Protein AF-A0A967JQF3-F1 (afdb_monomer)

Structure (mmCIF, N/CA/C/O backbone):
data_AF-A0A967JQF3-F1
#
_entry.id   AF-A0A967JQF3-F1
#
loop_
_atom_site.group_PDB
_atom_site.id
_atom_site.type_symbol
_atom_site.label_atom_id
_atom_site.label_alt_id
_atom_site.label_comp_id
_atom_site.label_asym_id
_atom_site.label_entity_id
_atom_site.label_seq_id
_atom_site.pdbx_PDB_ins_code
_atom_site.Cartn_x
_atom_site.Cartn_y
_atom_site.Cartn_z
_atom_site.occupancy
_atom_site.B_iso_or_equiv
_atom_site.auth_seq_id
_atom_site.auth_comp_id
_atom_site.auth_asym_id
_atom_site.auth_atom_id
_atom_site.pdbx_PDB_model_num
ATOM 1 N N . MET A 1 1 ? -4.833 -4.302 21.000 1.00 71.00 1 MET A N 1
ATOM 2 C CA . MET A 1 1 ? -5.487 -5.601 20.724 1.00 71.00 1 MET A CA 1
ATOM 3 C C . MET A 1 1 ? -6.341 -5.585 19.459 1.00 71.00 1 MET A C 1
ATOM 5 O O . MET A 1 1 ? -6.114 -6.437 18.610 1.00 71.00 1 MET A O 1
ATOM 9 N N . LEU A 1 2 ? -7.309 -4.664 19.294 1.00 80.38 2 LEU A N 1
ATOM 10 C CA . LEU A 1 2 ? -8.154 -4.647 18.082 1.00 80.38 2 LEU A CA 1
ATOM 11 C C . LEU A 1 2 ? -7.332 -4.408 16.797 1.00 80.38 2 LEU A C 1
ATOM 13 O O . LEU A 1 2 ? -7.589 -5.034 15.773 1.00 80.38 2 LEU A O 1
ATOM 17 N N . GLY A 1 3 ? -6.305 -3.553 16.871 1.00 83.56 3 GLY A N 1
ATOM 18 C CA . GLY A 1 3 ? -5.425 -3.252 15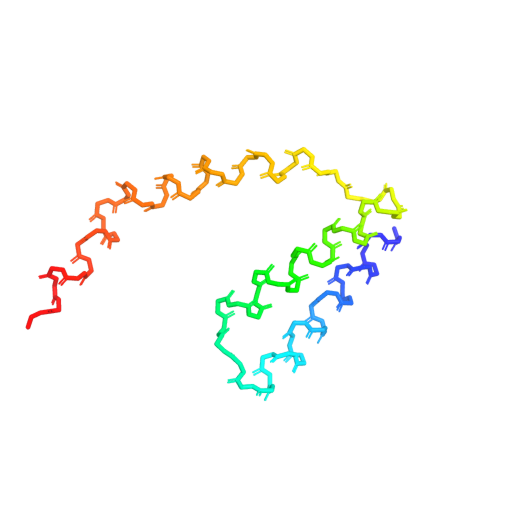.739 1.00 83.56 3 GLY A CA 1
ATOM 19 C C . GLY A 1 3 ? -4.514 -4.401 15.320 1.00 83.56 3 GLY A C 1
ATOM 20 O O . GLY A 1 3 ? -4.377 -4.647 14.124 1.00 83.56 3 GLY A O 1
ATOM 21 N N . GLU A 1 4 ? -3.950 -5.153 16.267 1.00 87.81 4 GLU A N 1
ATOM 22 C CA . GLU A 1 4 ? -3.166 -6.353 15.947 1.00 87.81 4 GLU A CA 1
ATOM 23 C C . GLU A 1 4 ? -4.031 -7.459 15.324 1.00 87.81 4 GLU A C 1
ATOM 25 O O . GLU A 1 4 ? -3.586 -8.160 14.417 1.00 87.81 4 GLU A O 1
ATOM 30 N N . GLY A 1 5 ? -5.287 -7.593 15.762 1.00 90.19 5 GLY A N 1
ATOM 31 C CA . GLY A 1 5 ? -6.238 -8.509 15.129 1.00 90.19 5 GLY A CA 1
ATOM 32 C C . GLY A 1 5 ? -6.542 -8.108 13.685 1.00 90.19 5 GLY A C 1
ATOM 33 O O . GLY A 1 5 ? -6.513 -8.950 12.787 1.00 90.19 5 GLY A O 1
ATOM 34 N N . LEU A 1 6 ? -6.771 -6.814 13.445 1.00 89.06 6 LEU A N 1
ATOM 35 C CA . LEU A 1 6 ? -7.049 -6.276 12.113 1.00 89.06 6 LEU A CA 1
ATOM 36 C C . LEU A 1 6 ? -5.860 -6.455 11.154 1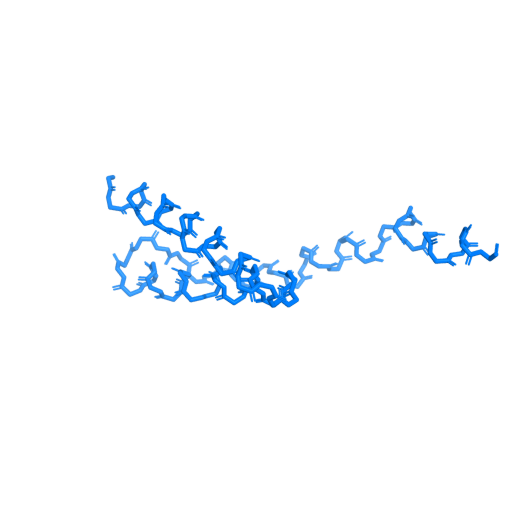.00 89.06 6 LEU A C 1
ATOM 38 O O . LEU A 1 6 ? -6.065 -6.803 9.991 1.00 89.06 6 LEU A O 1
ATOM 42 N N . SER A 1 7 ? -4.624 -6.259 11.627 1.00 89.62 7 SER A N 1
ATOM 43 C CA . SER A 1 7 ? -3.425 -6.418 10.794 1.00 89.62 7 SER A CA 1
ATOM 44 C C . SER A 1 7 ? -3.170 -7.877 10.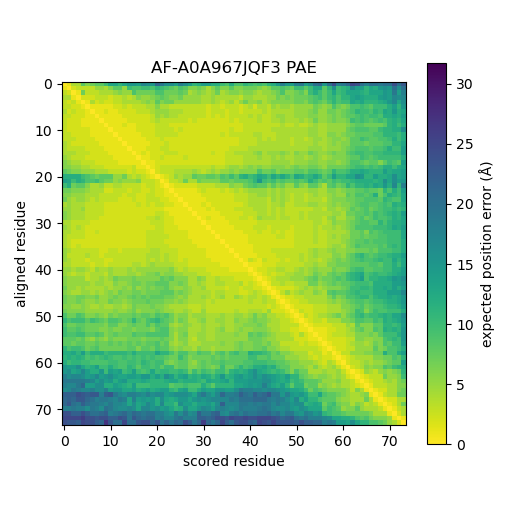407 1.00 89.62 7 SER A C 1
ATOM 46 O O . SER A 1 7 ? -2.847 -8.151 9.247 1.00 89.62 7 SER A O 1
ATOM 48 N N . LEU A 1 8 ? -3.389 -8.823 11.327 1.00 93.00 8 LEU A N 1
ATOM 49 C CA . LEU A 1 8 ? -3.301 -10.255 11.029 1.00 93.00 8 LEU A CA 1
ATOM 50 C C . LEU A 1 8 ? -4.362 -10.676 9.997 1.00 93.00 8 LEU A C 1
ATOM 52 O O . LEU A 1 8 ? -4.077 -11.439 9.072 1.00 93.00 8 LEU A O 1
ATOM 56 N N . LEU A 1 9 ? -5.577 -10.136 10.128 1.00 93.88 9 LEU A N 1
ATOM 57 C CA . LEU A 1 9 ? -6.687 -10.398 9.211 1.00 93.88 9 LEU A CA 1
ATOM 58 C C . LEU A 1 9 ? -6.392 -9.825 7.813 1.00 93.88 9 LEU A C 1
ATOM 60 O O . LEU A 1 9 ? -6.595 -10.513 6.813 1.00 93.88 9 LEU A O 1
ATOM 64 N N . MET A 1 10 ? -5.824 -8.616 7.733 1.00 93.94 10 MET A N 1
ATOM 65 C CA . MET A 1 10 ? -5.389 -8.008 6.469 1.00 93.94 10 MET A CA 1
ATOM 66 C C . MET A 1 10 ? -4.349 -8.870 5.747 1.00 93.94 10 MET A C 1
ATOM 68 O O . MET A 1 10 ? -4.433 -9.051 4.529 1.00 93.94 10 MET A O 1
ATOM 72 N N . PHE A 1 11 ? -3.387 -9.427 6.488 1.00 93.94 11 PHE A N 1
ATOM 73 C CA . PHE A 1 11 ? -2.378 -10.326 5.932 1.00 93.94 11 PHE A CA 1
ATOM 74 C C . PHE A 1 11 ? -3.016 -11.591 5.346 1.00 93.94 11 PHE A C 1
ATOM 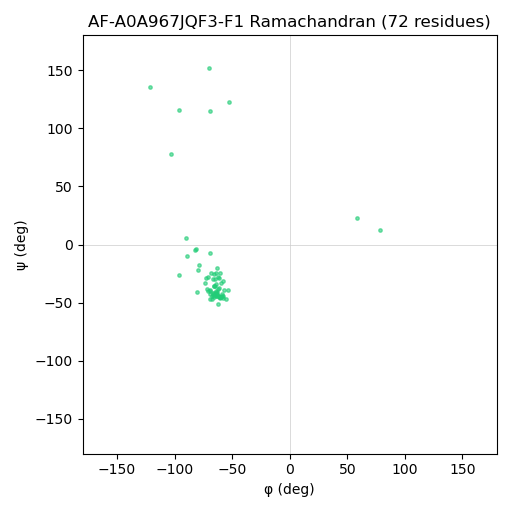76 O O . PHE A 1 11 ? -2.802 -11.898 4.173 1.00 93.94 11 PHE A O 1
ATOM 83 N N . ALA A 1 12 ? -3.867 -12.273 6.119 1.00 94.94 12 ALA A N 1
ATOM 84 C CA . ALA A 1 12 ? -4.555 -13.481 5.668 1.00 94.94 12 ALA A CA 1
ATOM 85 C C . ALA A 1 12 ? -5.426 -13.232 4.423 1.00 94.94 12 ALA A C 1
ATOM 87 O O . ALA A 1 12 ? -5.370 -14.006 3.465 1.00 94.94 12 ALA A O 1
ATOM 88 N N . VAL A 1 13 ? -6.184 -12.129 4.400 1.00 94.00 13 VAL A N 1
ATOM 89 C CA . VAL A 1 13 ? -7.011 -11.752 3.242 1.00 94.00 13 VAL A CA 1
ATOM 90 C C . VAL A 1 13 ? -6.144 -11.469 2.023 1.00 94.00 13 VAL A C 1
ATOM 92 O O . VAL A 1 13 ? -6.439 -11.964 0.941 1.00 94.00 13 VAL A O 1
ATOM 95 N N . THR A 1 14 ? -5.048 -10.730 2.187 1.00 93.25 14 THR A N 1
ATOM 96 C CA . THR A 1 14 ? -4.137 -10.422 1.078 1.00 93.25 14 THR A CA 1
ATOM 97 C C . THR A 1 14 ? -3.526 -11.696 0.497 1.00 93.25 14 THR A C 1
ATOM 99 O O . THR A 1 14 ? -3.550 -11.877 -0.718 1.00 93.25 14 THR A O 1
ATOM 102 N N . CYS A 1 15 ? -3.059 -12.624 1.339 1.00 93.50 15 CYS A N 1
ATOM 103 C CA . CYS A 1 15 ? -2.583 -13.932 0.886 1.00 93.50 15 CYS A CA 1
ATOM 104 C C . CYS A 1 15 ? -3.666 -14.702 0.116 1.00 93.50 15 CYS A C 1
ATOM 106 O O . CYS A 1 15 ? -3.385 -15.229 -0.958 1.00 93.50 15 CYS A O 1
ATOM 108 N N . GLY A 1 16 ? -4.904 -14.717 0.617 1.00 93.88 16 GLY A N 1
ATOM 109 C CA . GLY A 1 16 ? -6.033 -15.339 -0.077 1.00 93.88 16 GLY A CA 1
ATOM 110 C C . GLY A 1 16 ? -6.296 -14.725 -1.455 1.00 93.88 16 GLY A C 1
ATOM 111 O O . GLY A 1 16 ? -6.449 -15.454 -2.433 1.00 93.88 16 GLY A O 1
ATOM 112 N N . VAL A 1 17 ? -6.283 -13.393 -1.562 1.00 92.12 17 VAL A N 1
ATOM 113 C CA . VAL A 1 17 ? -6.507 -12.681 -2.833 1.00 92.12 17 VAL A CA 1
ATOM 114 C C . VAL A 1 17 ? -5.381 -12.942 -3.835 1.00 92.12 17 VAL A C 1
ATOM 116 O O . VAL A 1 17 ? -5.645 -13.079 -5.028 1.00 92.12 17 VAL A O 1
ATOM 119 N N . LEU A 1 18 ? -4.134 -13.066 -3.378 1.00 92.62 18 LEU A N 1
ATOM 120 C CA . LEU A 1 18 ? -3.005 -13.383 -4.257 1.00 92.62 18 LEU A CA 1
ATOM 121 C C . LEU A 1 18 ? -3.120 -14.784 -4.872 1.00 92.62 18 LEU A C 1
ATOM 123 O O . LEU A 1 18 ? -2.777 -14.964 -6.039 1.00 92.62 18 LEU A O 1
ATOM 127 N N . ILE A 1 19 ? -3.656 -15.756 -4.130 1.00 93.31 19 ILE A N 1
ATOM 128 C CA . ILE A 1 19 ? -3.873 -17.123 -4.633 1.00 93.31 19 ILE A CA 1
ATOM 129 C C . ILE A 1 19 ? -4.928 -17.150 -5.755 1.00 93.31 19 ILE A C 1
ATOM 131 O O . ILE A 1 19 ? -4.865 -18.012 -6.628 1.00 93.31 19 ILE A O 1
ATOM 135 N N . LEU A 1 20 ? -5.851 -16.180 -5.797 1.00 89.31 20 LEU A N 1
ATOM 136 C CA . LEU A 1 20 ? -6.845 -16.051 -6.873 1.00 89.31 20 LEU A CA 1
ATOM 137 C C . LEU A 1 20 ? -6.238 -15.635 -8.228 1.00 89.31 20 LEU A C 1
ATOM 139 O O . LEU A 1 20 ? -6.951 -15.633 -9.228 1.00 89.31 20 LEU A O 1
ATOM 143 N N . GLY A 1 21 ? -4.947 -15.286 -8.287 1.00 85.12 21 GLY A N 1
ATOM 144 C CA . GLY A 1 21 ? -4.236 -15.024 -9.544 1.00 85.12 21 GLY A CA 1
ATOM 145 C C . GLY A 1 21 ? -4.502 -13.651 -10.175 1.00 85.12 21 GLY A C 1
ATOM 146 O O . GLY A 1 21 ? -4.124 -13.424 -11.323 1.00 85.12 21 GLY A O 1
ATOM 147 N N . TYR A 1 22 ? -5.127 -12.718 -9.449 1.00 85.75 22 TYR A N 1
ATOM 148 C CA . TYR A 1 22 ? -5.288 -11.332 -9.902 1.00 85.75 22 TYR A CA 1
ATOM 149 C C . TYR A 1 22 ? -3.948 -10.573 -9.902 1.00 85.75 22 TYR A C 1
ATOM 151 O O . TYR A 1 22 ? -3.076 -10.877 -9.081 1.00 85.75 22 TYR A O 1
ATOM 159 N N . PRO A 1 23 ? -3.773 -9.554 -10.772 1.00 90.06 23 PRO A N 1
ATOM 160 C CA . PRO A 1 23 ? -2.541 -8.774 -10.827 1.00 90.06 23 PRO A CA 1
ATOM 161 C C . PRO A 1 23 ? -2.143 -8.223 -9.450 1.00 90.06 23 PRO A C 1
ATOM 163 O O . PRO A 1 23 ? -2.893 -7.478 -8.815 1.00 90.06 23 PRO A O 1
ATOM 166 N N . VAL A 1 24 ? -0.932 -8.580 -9.011 1.00 90.88 24 VAL A N 1
ATOM 167 C CA . VAL A 1 24 ? -0.435 -8.398 -7.634 1.00 90.88 24 VAL A CA 1
ATOM 168 C C . VAL A 1 24 ? -0.551 -6.951 -7.144 1.00 90.88 24 VAL A C 1
ATOM 170 O O . VAL A 1 24 ? -0.929 -6.720 -5.997 1.00 90.88 24 VAL A O 1
ATOM 173 N N . ALA A 1 25 ? -0.279 -5.973 -8.015 1.00 90.88 25 ALA A N 1
ATOM 174 C CA . ALA A 1 25 ? -0.343 -4.554 -7.672 1.00 90.88 25 ALA A CA 1
ATOM 175 C C . ALA A 1 25 ? -1.750 -4.117 -7.228 1.00 90.88 25 ALA A C 1
ATOM 177 O O . ALA A 1 25 ? -1.893 -3.447 -6.205 1.00 90.88 25 ALA A O 1
ATOM 178 N N . PHE A 1 26 ? -2.792 -4.534 -7.954 1.00 89.75 26 PHE A N 1
ATOM 179 C CA . PHE A 1 26 ? -4.176 -4.207 -7.605 1.00 89.75 26 PHE A CA 1
ATOM 180 C C . PHE A 1 26 ? -4.638 -4.965 -6.365 1.00 89.75 26 PHE A C 1
ATOM 182 O O . PHE A 1 26 ? -5.318 -4.385 -5.522 1.00 89.75 26 PHE A O 1
ATOM 189 N N . SER A 1 27 ? -4.225 -6.223 -6.217 1.00 93.06 27 SER A N 1
ATOM 190 C CA . SER A 1 27 ? -4.539 -7.036 -5.040 1.00 93.06 27 SER A CA 1
ATOM 191 C C . SER A 1 27 ? -3.993 -6.413 -3.752 1.00 93.06 27 SER A C 1
ATOM 193 O O . SER A 1 27 ? -4.735 -6.285 -2.781 1.00 93.06 27 SER A O 1
ATOM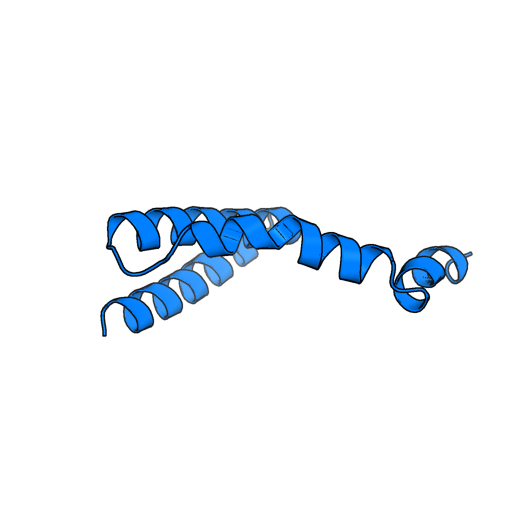 195 N N . LEU A 1 28 ? -2.732 -5.964 -3.759 1.00 92.50 28 LEU A N 1
ATOM 196 C CA . LEU A 1 28 ? -2.092 -5.313 -2.610 1.00 92.50 28 LEU A CA 1
ATOM 197 C C . LEU A 1 28 ? -2.675 -3.927 -2.320 1.00 92.50 28 LEU A C 1
ATOM 199 O O . LEU A 1 28 ? -2.979 -3.615 -1.170 1.00 92.50 28 LEU A O 1
ATOM 203 N N . ALA A 1 29 ? -2.837 -3.090 -3.348 1.00 91.69 29 ALA A N 1
ATOM 204 C CA . ALA A 1 29 ? -3.380 -1.745 -3.168 1.00 91.69 29 ALA A CA 1
ATOM 205 C C . ALA A 1 29 ? -4.845 -1.787 -2.706 1.00 91.69 29 ALA A C 1
ATOM 207 O O . ALA A 1 29 ? -5.233 -1.041 -1.809 1.00 91.69 29 ALA A O 1
ATOM 208 N N . GLY A 1 30 ? -5.645 -2.682 -3.291 1.00 92.88 30 GLY A N 1
ATOM 209 C CA . GLY A 1 30 ? -7.057 -2.858 -2.971 1.00 92.88 30 GLY A CA 1
ATOM 210 C C . GLY A 1 30 ? -7.282 -3.413 -1.567 1.00 92.88 30 GLY A C 1
ATOM 211 O O . GLY A 1 30 ? -8.084 -2.845 -0.825 1.00 92.88 30 GLY A O 1
ATOM 212 N N . SER A 1 31 ? -6.557 -4.467 -1.164 1.00 93.88 31 SER A N 1
ATOM 213 C CA . SER A 1 31 ? -6.678 -5.005 0.197 1.00 93.88 31 SER A CA 1
ATOM 214 C C . SER A 1 31 ? -6.223 -3.984 1.245 1.00 93.88 31 SER A C 1
ATOM 216 O O . SER A 1 31 ? -6.926 -3.779 2.234 1.00 93.88 31 SER A O 1
ATOM 218 N N . ALA A 1 32 ? -5.123 -3.264 0.999 1.00 91.62 32 ALA A N 1
ATOM 219 C CA . ALA A 1 32 ? -4.643 -2.216 1.899 1.00 91.62 32 ALA A CA 1
ATOM 220 C C . ALA A 1 32 ? -5.638 -1.048 2.035 1.00 91.62 32 ALA A C 1
ATOM 222 O O . ALA A 1 32 ? -5.897 -0.597 3.149 1.00 91.62 32 ALA A O 1
ATOM 223 N N . LEU A 1 33 ? -6.235 -0.578 0.932 1.00 93.12 33 LEU A N 1
ATOM 224 C CA . LEU A 1 33 ? -7.252 0.482 0.958 1.00 93.12 33 LEU A CA 1
ATOM 225 C C . LEU A 1 33 ? -8.539 0.038 1.664 1.00 93.12 33 LEU A C 1
ATOM 227 O O . LEU A 1 33 ? -9.074 0.789 2.479 1.00 93.12 33 LEU A O 1
ATOM 231 N N . ALA A 1 34 ? -9.020 -1.179 1.397 1.00 93.56 34 ALA A N 1
ATOM 232 C CA . ALA A 1 34 ? -10.212 -1.713 2.053 1.00 93.56 34 ALA A CA 1
ATOM 233 C C . ALA A 1 34 ? -10.021 -1.809 3.576 1.00 93.56 34 ALA A C 1
ATOM 235 O O . ALA A 1 34 ? -10.880 -1.369 4.341 1.00 93.56 34 ALA A O 1
ATOM 236 N N . PHE A 1 35 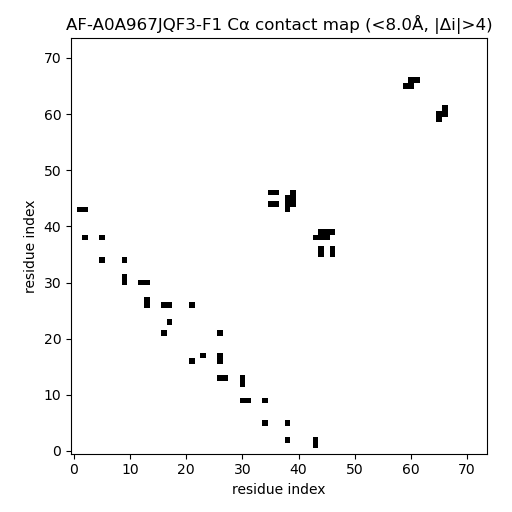? -8.869 -2.312 4.027 1.00 92.50 35 PHE A N 1
ATOM 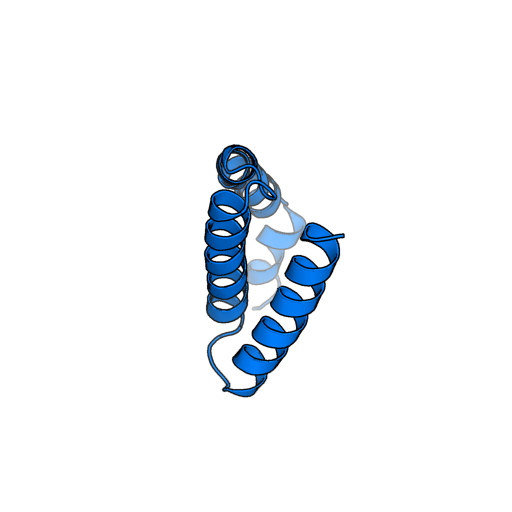237 C CA . PHE A 1 35 ? -8.553 -2.395 5.454 1.00 92.50 35 PHE A CA 1
ATOM 238 C C . PHE A 1 35 ? -8.241 -1.038 6.091 1.00 92.50 35 PHE A C 1
ATOM 240 O O . PHE A 1 35 ? -8.542 -0.857 7.268 1.00 92.50 35 PHE A O 1
ATOM 247 N N . ALA A 1 36 ? -7.712 -0.065 5.346 1.00 91.25 36 ALA A N 1
ATOM 248 C CA . ALA A 1 36 ? -7.558 1.308 5.828 1.00 91.25 36 ALA A CA 1
ATOM 249 C C . ALA A 1 36 ? -8.920 1.967 6.116 1.00 91.25 36 ALA A C 1
ATOM 251 O O . ALA A 1 36 ? -9.087 2.609 7.153 1.00 91.25 36 ALA A O 1
ATOM 252 N N . LEU A 1 37 ? -9.910 1.763 5.239 1.00 92.00 37 LEU A N 1
ATOM 253 C CA . LEU A 1 37 ? -11.282 2.241 5.449 1.00 92.00 37 LEU A CA 1
ATOM 254 C C . LEU A 1 37 ? -11.961 1.527 6.627 1.00 92.00 37 LEU A C 1
ATOM 256 O O . LEU A 1 37 ? -12.577 2.183 7.466 1.00 92.00 37 LEU A O 1
ATOM 260 N N . LEU A 1 38 ? -11.808 0.202 6.730 1.00 92.19 38 LEU A N 1
ATOM 261 C CA . LEU A 1 38 ? -12.324 -0.570 7.868 1.00 92.19 38 LEU A CA 1
ATOM 262 C C . LEU A 1 38 ? -11.661 -0.159 9.188 1.00 92.19 38 LEU A C 1
ATOM 264 O O . LEU A 1 38 ? -12.341 0.007 10.196 1.00 92.19 38 LEU A O 1
ATOM 268 N N . GLY A 1 39 ? -10.345 0.048 9.187 1.00 90.38 39 GLY A N 1
ATOM 269 C CA . GLY A 1 39 ? -9.601 0.511 10.352 1.00 90.38 39 GLY A CA 1
ATOM 270 C C . GLY A 1 39 ? -10.008 1.916 10.784 1.00 90.38 39 GLY A C 1
ATOM 271 O O . GLY A 1 39 ? -10.038 2.187 11.980 1.00 90.38 39 GLY A O 1
ATOM 272 N N . TYR A 1 40 ? -10.358 2.792 9.839 1.00 91.19 40 TYR A N 1
ATOM 273 C CA . TYR A 1 40 ? -10.893 4.116 10.150 1.00 91.19 40 TYR A CA 1
ATOM 274 C C . TYR A 1 40 ? -12.282 4.028 10.788 1.00 91.19 40 TYR A C 1
ATOM 276 O O . TYR A 1 40 ? -12.526 4.672 11.802 1.00 91.19 40 TYR A O 1
ATOM 284 N N . 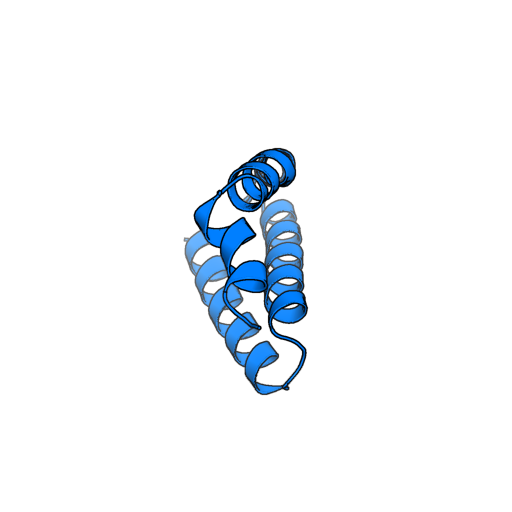ALA A 1 41 ? -13.167 3.181 10.254 1.00 89.56 41 ALA A N 1
ATOM 285 C CA . ALA A 1 41 ? -14.496 2.965 10.829 1.00 89.56 41 ALA A CA 1
ATOM 286 C C . ALA A 1 41 ? -14.450 2.376 12.253 1.00 89.56 41 ALA A C 1
ATOM 288 O O . ALA A 1 41 ? -15.354 2.612 13.049 1.00 89.56 41 ALA A O 1
ATOM 289 N N . LEU A 1 42 ? -13.399 1.619 12.573 1.00 90.31 42 LEU A N 1
ATOM 290 C CA . LEU A 1 42 ? -13.154 1.040 13.897 1.00 90.31 42 LEU A CA 1
ATOM 291 C C . LEU A 1 42 ? -12.325 1.955 14.823 1.00 90.31 42 LEU A C 1
ATOM 293 O O . LEU A 1 42 ? -11.954 1.519 15.909 1.00 90.31 42 LEU A O 1
ATOM 297 N N . ASP A 1 43 ? -12.018 3.187 14.398 1.00 86.56 43 ASP A N 1
ATOM 298 C CA . ASP A 1 43 ? -11.178 4.173 15.108 1.00 86.56 43 ASP A CA 1
ATOM 299 C C . ASP A 1 43 ? -9.744 3.680 15.424 1.00 86.56 43 ASP A C 1
ATOM 301 O O . ASP A 1 43 ? -9.055 4.164 16.318 1.00 86.56 43 ASP A O 1
ATOM 305 N N . VAL A 1 44 ? -9.259 2.691 14.669 1.00 88.88 44 VAL A N 1
ATOM 306 C CA . VAL A 1 44 ? -7.919 2.093 14.813 1.00 88.88 44 VAL A CA 1
ATOM 307 C C . VAL A 1 44 ? -6.910 2.707 13.837 1.00 88.88 44 VAL A C 1
ATOM 309 O O . VAL A 1 44 ? -5.706 2.701 14.097 1.00 88.88 44 VAL A O 1
ATOM 312 N N . PHE A 1 45 ? -7.376 3.224 12.698 1.00 87.44 45 PHE A N 1
ATOM 313 C CA . PHE A 1 45 ? -6.530 3.739 11.622 1.00 87.44 45 PHE A CA 1
ATOM 314 C C . PHE A 1 45 ? -6.819 5.213 11.323 1.00 87.44 45 PHE A C 1
ATOM 316 O O . PHE A 1 45 ? -7.967 5.624 11.174 1.00 87.44 45 PHE A O 1
ATOM 323 N N . ASN A 1 46 ? -5.760 6.010 11.167 1.00 87.81 46 ASN A N 1
ATOM 324 C CA . ASN A 1 46 ? -5.871 7.430 10.850 1.00 87.81 46 ASN A CA 1
ATOM 325 C C . ASN A 1 46 ? -5.741 7.673 9.336 1.00 87.81 46 ASN A C 1
ATOM 327 O O . ASN A 1 46 ? -4.673 7.472 8.754 1.00 87.81 46 ASN A O 1
ATOM 331 N N . LEU A 1 47 ? -6.808 8.172 8.703 1.00 87.38 47 LEU A N 1
ATOM 332 C CA . LEU A 1 47 ? -6.836 8.444 7.259 1.00 87.38 47 LEU A CA 1
ATOM 333 C C . LEU A 1 47 ? -5.838 9.517 6.801 1.00 87.38 47 LEU A C 1
ATOM 335 O O . LEU A 1 47 ? -5.469 9.524 5.629 1.00 87.38 47 LEU A O 1
ATOM 339 N N . ASN A 1 48 ? -5.345 10.385 7.688 1.00 88.25 48 ASN A N 1
ATOM 340 C CA . ASN A 1 48 ? -4.346 11.397 7.331 1.00 88.25 48 ASN A CA 1
ATOM 341 C C . ASN A 1 48 ? -3.041 10.761 6.814 1.00 88.25 48 ASN A C 1
ATOM 343 O O . ASN A 1 48 ? -2.325 11.354 6.009 1.00 88.25 48 ASN A O 1
ATOM 347 N N . LEU A 1 49 ? -2.758 9.512 7.205 1.00 86.25 49 LEU A N 1
ATOM 348 C CA . LEU A 1 49 ? -1.621 8.740 6.697 1.00 86.25 49 LEU A CA 1
ATOM 349 C C . LEU A 1 49 ? -1.704 8.494 5.180 1.00 86.25 49 LEU A C 1
ATOM 351 O O . LEU A 1 49 ? -0.666 8.402 4.523 1.00 86.25 49 LEU A O 1
ATOM 355 N N . LEU A 1 50 ? -2.914 8.435 4.610 1.00 87.50 50 LEU A N 1
ATOM 356 C CA . LEU A 1 50 ? -3.117 8.296 3.165 1.00 87.50 50 LEU A CA 1
ATOM 357 C C . LEU A 1 50 ? -2.743 9.581 2.408 1.00 87.50 50 LEU A C 1
ATOM 359 O O . LEU A 1 50 ? -2.290 9.512 1.268 1.00 87.50 50 LEU A O 1
ATOM 363 N N . GLY A 1 51 ? -2.856 10.752 3.045 1.00 86.81 51 GLY A N 1
ATOM 364 C CA . GLY A 1 51 ? -2.458 12.033 2.451 1.00 86.81 51 GLY A CA 1
ATOM 365 C C . GLY A 1 51 ? -0.956 12.128 2.155 1.00 86.81 51 GLY A C 1
ATOM 366 O O . GLY A 1 51 ? -0.547 12.848 1.249 1.00 86.81 51 GLY A O 1
ATOM 367 N N . GLY A 1 52 ? -0.127 11.352 2.862 1.00 86.31 52 GLY A N 1
ATOM 368 C CA . GLY A 1 52 ? 1.319 11.264 2.629 1.00 86.31 52 GLY A CA 1
ATOM 369 C C . GLY A 1 52 ? 1.731 10.336 1.479 1.00 86.31 52 GLY A C 1
ATOM 370 O O . GLY A 1 52 ? 2.920 10.252 1.163 1.00 86.31 52 GLY A O 1
ATOM 371 N N . LEU A 1 53 ? 0.790 9.628 0.844 1.00 86.12 53 LEU A N 1
ATOM 372 C CA . LEU A 1 53 ? 1.099 8.673 -0.225 1.00 86.12 53 LEU A CA 1
ATOM 373 C C . LEU A 1 53 ? 1.773 9.307 -1.454 1.00 86.12 53 LEU A C 1
ATOM 375 O O . LEU A 1 53 ? 2.765 8.738 -1.910 1.00 86.12 53 LEU A O 1
ATOM 379 N N . PRO A 1 54 ? 1.333 10.471 -1.981 1.00 85.25 54 PRO A N 1
ATOM 380 C CA . PRO A 1 54 ? 1.969 11.079 -3.149 1.00 85.25 54 PRO A CA 1
ATOM 381 C C . PRO A 1 54 ? 3.455 11.357 -2.918 1.00 85.25 54 PRO A C 1
ATOM 383 O O . PRO A 1 54 ? 4.283 10.975 -3.737 1.00 85.25 54 PRO A O 1
ATOM 386 N N . SER A 1 55 ? 3.811 11.937 -1.766 1.00 87.00 55 SER A N 1
ATOM 387 C CA . SER A 1 55 ? 5.207 12.198 -1.392 1.00 87.00 55 SER A CA 1
ATOM 388 C C . SER A 1 55 ? 6.056 10.919 -1.400 1.00 87.00 55 SER A C 1
ATOM 390 O O . SER A 1 55 ? 7.195 10.945 -1.868 1.00 87.00 55 SER A O 1
ATOM 392 N N . ARG A 1 56 ? 5.502 9.791 -0.937 1.00 84.69 56 ARG A N 1
ATOM 393 C CA . ARG A 1 56 ? 6.191 8.492 -0.941 1.00 84.69 56 ARG A CA 1
ATOM 394 C C . ARG A 1 56 ? 6.350 7.921 -2.348 1.00 84.69 56 ARG A C 1
ATOM 396 O O . ARG A 1 56 ? 7.415 7.399 -2.659 1.00 84.69 56 ARG A O 1
ATOM 403 N N . TYR A 1 57 ? 5.336 8.052 -3.203 1.00 86.00 57 TYR A N 1
ATOM 404 C CA . TYR A 1 57 ? 5.430 7.620 -4.600 1.00 86.00 57 TYR A CA 1
ATOM 405 C C . TYR A 1 57 ? 6.441 8.456 -5.391 1.00 86.00 57 TYR A C 1
ATOM 407 O O . TYR A 1 57 ? 7.279 7.892 -6.091 1.00 86.00 57 TYR A O 1
ATOM 415 N N . PHE A 1 58 ? 6.418 9.784 -5.246 1.00 84.50 58 PHE A N 1
ATOM 416 C CA . PHE A 1 58 ? 7.376 10.666 -5.918 1.00 84.50 58 PHE A CA 1
ATOM 417 C C . PHE A 1 58 ? 8.818 10.403 -5.475 1.00 84.50 58 PHE A C 1
ATOM 419 O O . PHE A 1 58 ? 9.706 10.375 -6.323 1.00 84.50 58 PHE A O 1
ATOM 426 N N . GLY A 1 59 ? 9.055 10.124 -4.189 1.00 81.50 59 GLY A N 1
ATOM 427 C CA . GLY A 1 59 ? 10.388 9.751 -3.705 1.00 81.50 59 GLY A CA 1
ATOM 428 C C . GLY A 1 59 ? 10.959 8.491 -4.373 1.00 81.50 59 GLY A C 1
ATOM 429 O O . GLY A 1 59 ? 12.162 8.409 -4.599 1.00 81.50 59 GLY A O 1
ATOM 430 N N . VAL A 1 60 ? 10.106 7.529 -4.737 1.00 82.38 60 VAL A N 1
ATOM 431 C CA . VAL A 1 60 ? 10.520 6.303 -5.442 1.00 82.38 60 VAL A CA 1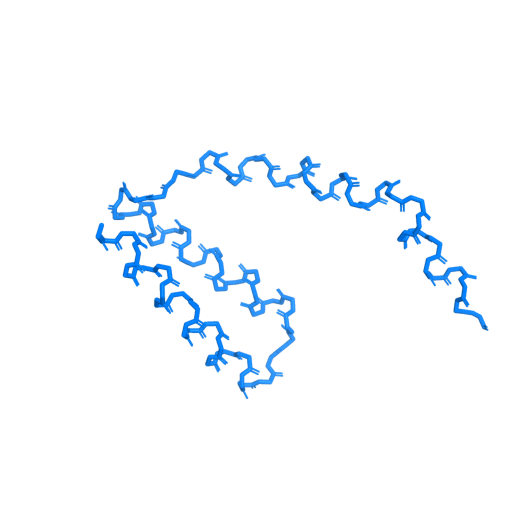
ATOM 432 C C . VAL A 1 60 ? 10.699 6.552 -6.943 1.00 82.38 60 VAL A C 1
ATOM 434 O O . VAL A 1 60 ? 11.665 6.069 -7.523 1.00 82.38 60 VAL A O 1
ATOM 437 N N . MET A 1 61 ? 9.813 7.330 -7.573 1.00 78.88 61 MET A N 1
ATOM 438 C CA . MET A 1 61 ? 9.888 7.630 -9.013 1.00 78.88 61 MET A CA 1
ATOM 439 C C . MET A 1 61 ? 11.109 8.474 -9.400 1.00 78.88 61 MET A C 1
ATOM 441 O O . MET A 1 61 ? 11.608 8.340 -10.511 1.00 78.88 61 MET A O 1
ATOM 445 N N . VAL A 1 62 ? 11.597 9.329 -8.498 1.00 81.75 62 VAL A N 1
ATOM 446 C CA . VAL A 1 62 ? 12.792 10.166 -8.725 1.00 81.75 62 VAL A CA 1
ATOM 447 C C . VAL A 1 62 ? 14.095 9.391 -8.466 1.00 81.75 62 VAL A C 1
ATOM 449 O O . VAL A 1 62 ? 15.184 9.899 -8.713 1.00 81.75 62 VAL A O 1
ATOM 452 N N . ASN A 1 63 ? 14.020 8.145 -7.988 1.00 81.62 63 ASN A N 1
ATOM 453 C CA . ASN A 1 63 ? 15.207 7.342 -7.728 1.00 81.62 63 ASN A CA 1
ATOM 454 C C . ASN A 1 63 ? 15.908 6.951 -9.041 1.00 81.62 63 ASN A C 1
ATOM 456 O O . ASN A 1 63 ? 15.385 6.163 -9.830 1.00 81.62 63 ASN A O 1
ATOM 460 N N . GLU A 1 64 ? 17.124 7.461 -9.234 1.00 76.69 64 GLU A N 1
ATOM 461 C CA . GLU A 1 64 ? 17.915 7.278 -10.457 1.00 76.69 64 GLU A CA 1
ATOM 462 C C . GLU A 1 64 ? 18.185 5.802 -10.790 1.00 76.69 64 GLU A C 1
ATOM 464 O O . GLU A 1 64 ? 18.211 5.429 -11.961 1.00 76.69 64 GLU A O 1
ATOM 469 N N . VAL A 1 65 ? 18.308 4.930 -9.781 1.00 78.75 65 VAL A N 1
ATOM 470 C CA . VAL A 1 65 ? 18.527 3.489 -9.989 1.00 78.75 65 VAL A CA 1
ATOM 471 C C . VAL A 1 65 ? 17.285 2.826 -10.581 1.00 78.75 65 VAL A C 1
ATOM 473 O O . VAL A 1 65 ? 17.397 2.017 -11.498 1.00 78.75 65 VAL A O 1
ATOM 476 N N . LEU A 1 66 ? 16.095 3.181 -10.090 1.00 75.56 66 LEU A N 1
ATOM 477 C CA . LEU A 1 66 ? 14.830 2.623 -10.579 1.00 75.56 66 LEU A CA 1
ATOM 478 C C . LEU A 1 66 ? 14.458 3.177 -11.960 1.00 75.56 66 LEU A C 1
ATOM 480 O O . LEU A 1 66 ? 13.919 2.438 -12.783 1.00 75.56 66 LEU A O 1
ATOM 484 N N . VAL A 1 67 ? 14.804 4.438 -12.241 1.00 70.88 67 VAL A N 1
ATOM 485 C CA . VAL A 1 67 ? 14.685 5.048 -13.578 1.00 70.88 67 VAL A CA 1
ATOM 486 C C . VAL A 1 67 ? 15.618 4.381 -14.591 1.00 70.88 67 VAL A C 1
ATOM 488 O O . VAL A 1 67 ? 15.290 4.317 -15.773 1.00 70.88 67 VAL A O 1
ATOM 491 N N . ALA A 1 68 ? 16.759 3.849 -14.150 1.00 74.50 68 ALA A N 1
ATOM 492 C CA . ALA A 1 68 ? 17.702 3.174 -15.030 1.00 74.50 68 ALA A CA 1
ATOM 493 C C . ALA A 1 68 ? 17.295 1.728 -15.388 1.00 74.50 68 ALA A C 1
ATOM 495 O O . ALA A 1 68 ? 17.769 1.202 -16.391 1.00 74.50 68 ALA A O 1
ATOM 496 N N . VAL A 1 69 ? 16.384 1.082 -14.643 1.00 79.06 69 VAL A N 1
ATOM 497 C CA . VAL A 1 69 ? 15.957 -0.312 -14.908 1.00 79.06 69 VAL A CA 1
ATOM 498 C C . VAL A 1 69 ? 15.434 -0.524 -16.341 1.00 79.06 69 VAL A C 1
ATOM 500 O O . VAL A 1 69 ? 15.897 -1.463 -16.985 1.00 79.06 69 VAL A O 1
ATOM 503 N N . PRO A 1 70 ? 14.555 0.327 -16.909 1.00 71.44 70 PRO A N 1
ATOM 504 C CA . PRO A 1 70 ? 14.133 0.202 -18.307 1.00 71.44 70 PRO A CA 1
ATOM 505 C C . PRO A 1 70 ? 15.244 0.512 -19.322 1.00 71.44 70 PRO A C 1
ATOM 507 O O . PRO A 1 70 ? 15.175 0.037 -20.447 1.00 71.44 70 PRO A O 1
ATOM 510 N N . LEU A 1 71 ? 16.261 1.299 -18.945 1.00 75.38 71 LEU A N 1
ATOM 511 C CA . LEU A 1 71 ? 17.409 1.633 -19.802 1.00 75.38 71 LEU A CA 1
ATOM 512 C C . LEU A 1 71 ? 18.462 0.513 -19.853 1.00 75.38 71 LEU A C 1
ATOM 514 O O . LEU A 1 71 ? 19.242 0.465 -20.800 1.00 75.38 71 LEU A O 1
ATOM 518 N N . PHE A 1 72 ? 18.490 -0.379 -18.858 1.00 69.44 72 PHE A N 1
ATOM 519 C CA . PHE A 1 72 ? 19.377 -1.550 -18.821 1.00 69.44 72 PHE A CA 1
ATOM 520 C C . PHE A 1 72 ? 18.777 -2.803 -19.477 1.00 69.44 72 PHE A C 1
ATOM 522 O O . PHE A 1 72 ? 19.493 -3.782 -19.670 1.00 69.44 72 PHE A O 1
ATOM 529 N N . VAL A 1 73 ? 17.485 -2.783 -19.819 1.00 61.56 73 VAL A N 1
ATOM 530 C CA . VAL A 1 73 ? 16.801 -3.863 -20.544 1.00 61.56 73 VAL A CA 1
ATOM 531 C C . VAL A 1 73 ? 16.624 -3.429 -22.004 1.00 61.56 73 VAL A C 1
ATOM 533 O O . VAL A 1 73 ? 15.546 -2.998 -22.406 1.00 61.56 73 VAL A O 1
ATOM 536 N N . PHE A 1 74 ? 17.709 -3.517 -22.777 1.00 55.75 74 PHE A N 1
ATOM 537 C CA . PHE A 1 74 ? 17.698 -3.526 -24.244 1.00 55.75 74 PHE A CA 1
ATOM 538 C C . PHE A 1 74 ? 18.244 -4.860 -24.749 1.00 55.75 74 PHE A C 1
ATOM 540 O O . PHE A 1 74 ? 19.233 -5.348 -24.155 1.00 55.75 74 PHE A O 1
#

Secondary structure (DSSP, 8-state):
-HHHHHHHHHHHHHHHHHHTT--HHHHHHHHHHHHHHHHHHTTSS-THHHHTHHHHHHHHHT-HHHHHHHHH--

pLDDT: mean 86.34, std 7.87, range [55.75, 94.94]

Mean predicted aligned error: 6.7 Å

Solvent-accessible surface area (backbone atoms only — not comparable to full-atom values): 4369 Å² total; per-residue (Å²): 108,72,57,61,53,51,53,55,48,51,51,55,50,41,55,56,49,54,74,71,69,53,64,63,70,58,48,54,53,47,47,51,51,54,49,48,54,52,26,37,77,68,73,68,36,68,70,70,65,61,73,53,46,62,65,56,51,50,62,55,68,69,31,66,71,67,61,40,53,70,74,70,66,122

Radius of gyration: 15.91 Å; Cα contacts (8 Å, |Δi|>4): 31; chains: 1; bounding box: 34×29×45 Å

Sequence (74 aa):
MLGEGLSLLMFAVTCGVLILGYPVAFSLAGSALAFALLGYALDVFNLNLLGGLPSRYFGVMVNEVLVAVPLFVF

Foldseek 3Di:
DVLVVLVVVLVVQLVVQVVVVPDNVCSNVVSVVVSQVVCVVVVNHDCVVVVCVVVVVVVVVPPPVVVCPVVVVD